Protein AF-A0A9R0SYT4-F1 (afdb_monomer_lite)

Structure (mmCIF, N/CA/C/O backbone):
data_AF-A0A9R0SYT4-F1
#
_entry.id   AF-A0A9R0SYT4-F1
#
loop_
_atom_site.group_PDB
_atom_site.id
_atom_site.type_symbol
_atom_site.label_atom_id
_atom_site.label_alt_id
_atom_site.label_comp_id
_atom_site.label_asym_id
_atom_site.label_entity_id
_atom_site.label_seq_id
_atom_site.pdbx_PDB_ins_code
_atom_site.Cartn_x
_atom_site.Cartn_y
_atom_site.Cartn_z
_atom_site.occupancy
_atom_site.B_iso_or_equiv
_atom_site.auth_seq_id
_atom_site.auth_comp_id
_atom_site.auth_asym_id
_atom_site.auth_atom_id
_atom_site.pdbx_PDB_model_num
ATOM 1 N N . MET A 1 1 ? 45.656 21.104 38.201 1.00 41.84 1 MET A N 1
ATOM 2 C CA . MET A 1 1 ? 44.843 19.942 37.795 1.00 41.84 1 MET A CA 1
ATOM 3 C C . MET A 1 1 ? 43.4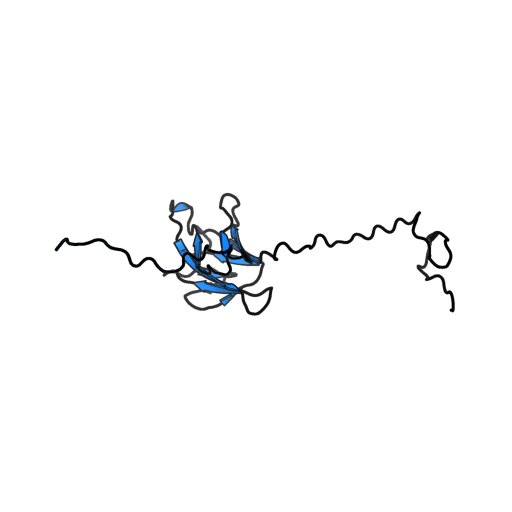47 20.484 37.628 1.00 41.84 1 MET A C 1
ATOM 5 O O . MET A 1 1 ? 42.807 20.774 38.628 1.00 41.84 1 MET A O 1
ATOM 9 N N . ASP A 1 2 ? 43.095 20.787 36.387 1.00 43.09 2 ASP A N 1
ATOM 10 C CA . ASP A 1 2 ? 41.819 21.383 36.008 1.00 43.09 2 ASP A CA 1
ATOM 11 C C . ASP A 1 2 ? 40.941 20.284 35.401 1.00 43.09 2 ASP A C 1
ATOM 13 O O . ASP A 1 2 ? 41.447 19.407 34.693 1.00 43.09 2 ASP A O 1
ATOM 17 N N . SER A 1 3 ? 39.669 20.280 35.781 1.00 47.41 3 SER A N 1
ATOM 18 C CA . SER A 1 3 ? 38.706 19.238 35.449 1.00 47.41 3 SER A CA 1
ATOM 19 C C . SER A 1 3 ? 37.883 19.637 34.236 1.00 47.41 3 SER A C 1
ATOM 21 O O . SER A 1 3 ? 37.133 20.600 34.310 1.00 47.41 3 SER A O 1
ATOM 23 N N . GLY A 1 4 ? 37.900 18.764 33.229 1.00 48.59 4 GLY A N 1
ATOM 24 C CA . GLY A 1 4 ? 36.758 18.492 32.363 1.00 48.59 4 GLY A CA 1
ATOM 25 C C . GLY A 1 4 ? 36.605 19.408 31.159 1.00 48.59 4 GLY A C 1
ATOM 26 O O . GLY A 1 4 ? 36.294 20.574 31.311 1.00 48.59 4 GLY A O 1
ATOM 27 N N . GLU A 1 5 ? 36.682 18.815 29.968 1.00 41.50 5 GLU A N 1
ATOM 28 C CA . GLU A 1 5 ? 35.743 19.113 28.891 1.00 41.50 5 GLU A CA 1
ATOM 29 C C . GLU A 1 5 ? 35.712 17.968 27.872 1.00 41.50 5 GLU A C 1
ATOM 31 O O . GLU A 1 5 ? 36.681 17.244 27.636 1.00 41.50 5 GLU A O 1
ATOM 36 N N . CYS A 1 6 ? 34.508 17.755 27.370 1.00 43.91 6 CYS A N 1
ATOM 37 C CA . CYS A 1 6 ? 34.019 16.598 26.650 1.00 43.91 6 CYS A CA 1
ATOM 38 C C . CYS A 1 6 ? 34.243 16.787 25.147 1.00 43.91 6 CYS A C 1
ATOM 40 O O . CYS A 1 6 ? 34.115 17.903 24.651 1.00 43.91 6 CYS A O 1
ATOM 42 N N . SER A 1 7 ? 34.419 15.690 24.407 1.00 47.25 7 SER A N 1
ATOM 43 C CA . SER A 1 7 ? 33.573 15.312 23.255 1.00 47.25 7 SER A CA 1
ATOM 44 C C . SER A 1 7 ? 34.356 14.428 22.290 1.00 47.25 7 SER A C 1
ATOM 46 O O . SER A 1 7 ? 35.157 14.892 21.482 1.00 47.25 7 SER A O 1
ATOM 48 N N . ASN A 1 8 ? 34.078 13.126 22.354 1.00 42.38 8 ASN A N 1
ATOM 49 C CA . ASN A 1 8 ? 34.373 12.205 21.266 1.00 42.38 8 ASN A CA 1
ATOM 50 C C . ASN A 1 8 ? 33.418 12.521 20.106 1.00 42.38 8 ASN A C 1
ATOM 52 O O . ASN A 1 8 ? 32.286 12.042 20.068 1.00 42.38 8 ASN A O 1
ATOM 56 N N . SER A 1 9 ? 33.873 13.336 19.162 1.00 51.88 9 SER A N 1
ATOM 57 C CA . SER A 1 9 ? 33.151 13.626 17.924 1.00 51.88 9 SER A CA 1
ATOM 58 C C . SER A 1 9 ? 33.383 12.515 16.897 1.00 51.88 9 SER A C 1
ATOM 60 O O . SER A 1 9 ? 34.311 12.606 16.100 1.00 51.88 9 SER A O 1
ATOM 62 N N . ASN A 1 10 ? 32.567 11.458 16.924 1.00 53.50 10 ASN A N 1
ATOM 63 C CA . ASN A 1 10 ? 32.023 10.807 15.718 1.00 53.50 10 ASN A CA 1
ATOM 64 C C . ASN A 1 10 ? 30.999 9.732 16.129 1.00 53.50 10 ASN A C 1
ATOM 66 O O . ASN A 1 10 ? 31.240 9.033 17.114 1.00 53.50 10 ASN A O 1
ATOM 70 N N . PRO A 1 11 ? 29.887 9.559 15.390 1.00 43.72 11 PRO A N 1
ATOM 71 C CA . PRO A 1 11 ? 29.991 9.111 14.004 1.00 43.72 11 PRO A CA 1
ATOM 72 C C . PRO A 1 11 ? 29.036 9.807 13.022 1.00 43.72 11 PRO A C 1
ATOM 74 O O . PRO A 1 11 ? 27.912 10.167 13.347 1.00 43.72 11 PRO A O 1
ATOM 77 N N . SER A 1 12 ? 29.494 9.896 11.776 1.00 44.50 12 SER A N 1
ATOM 78 C CA . SER A 1 12 ? 28.666 9.653 10.593 1.00 44.50 12 SER A CA 1
ATOM 79 C C . SER A 1 12 ? 27.321 10.381 10.544 1.00 44.50 12 SER A C 1
ATOM 81 O O . SER A 1 12 ? 26.264 9.757 10.507 1.00 44.50 12 SER A O 1
ATOM 83 N N . ALA A 1 13 ? 27.359 11.702 10.384 1.00 40.41 13 ALA A N 1
ATOM 84 C CA . ALA A 1 13 ? 26.320 12.371 9.612 1.00 40.41 13 ALA A CA 1
ATOM 85 C C . ALA A 1 13 ? 26.537 12.026 8.128 1.00 40.41 13 ALA A C 1
ATOM 87 O O . ALA A 1 13 ? 26.980 12.852 7.331 1.00 40.41 13 ALA A O 1
ATOM 88 N N . SER A 1 14 ? 26.262 10.775 7.748 1.00 42.59 14 SER A N 1
ATOM 89 C CA . SER A 1 14 ? 25.812 10.521 6.387 1.00 42.59 14 SER A CA 1
ATOM 90 C C . SER A 1 14 ? 24.559 11.366 6.232 1.00 42.59 14 SER A C 1
ATOM 92 O O . SER A 1 14 ? 23.534 11.063 6.844 1.00 42.59 14 SER A O 1
ATOM 94 N N . SER A 1 15 ? 24.653 12.462 5.475 1.00 42.78 15 SER A N 1
ATOM 95 C CA . SER A 1 15 ? 23.471 13.103 4.909 1.00 42.78 15 SER A CA 1
ATOM 96 C C . SER A 1 15 ? 22.558 11.976 4.427 1.00 42.78 15 SER A C 1
ATOM 98 O O . SER A 1 15 ? 23.086 11.072 3.769 1.00 42.78 15 SER A O 1
ATOM 100 N N . PRO A 1 16 ? 21.258 11.946 4.770 1.00 48.75 16 PRO A N 1
ATOM 101 C CA . PRO A 1 16 ? 20.355 10.980 4.173 1.00 48.75 16 PRO A CA 1
ATOM 102 C C . PRO A 1 16 ? 20.321 11.328 2.687 1.00 48.75 16 PRO A C 1
ATOM 104 O O . PRO A 1 16 ? 19.602 12.224 2.249 1.00 48.75 16 PRO A O 1
ATOM 107 N N . GLY A 1 17 ? 21.236 10.719 1.929 1.00 42.03 17 GLY A N 1
ATOM 108 C CA . GLY A 1 17 ? 21.303 10.829 0.489 1.00 42.03 17 GLY A CA 1
ATOM 109 C C . GLY A 1 17 ? 19.928 10.431 0.019 1.00 42.03 17 GLY A C 1
ATOM 110 O O . GLY A 1 17 ? 19.490 9.344 0.380 1.00 42.03 17 GLY A O 1
ATOM 111 N N . ALA A 1 18 ? 19.249 11.372 -0.640 1.00 52.53 18 ALA A N 1
ATOM 112 C CA . ALA A 1 18 ? 17.846 11.315 -1.017 1.00 52.53 18 ALA A CA 1
ATOM 113 C C . ALA A 1 18 ? 17.409 9.869 -1.263 1.00 52.53 18 ALA A C 1
ATOM 115 O O . ALA A 1 18 ? 17.686 9.312 -2.327 1.00 52.53 18 ALA A O 1
ATOM 116 N N . ALA A 1 19 ? 16.813 9.240 -0.245 1.00 63.03 19 ALA A N 1
ATOM 117 C CA . ALA A 1 19 ? 16.316 7.887 -0.381 1.00 63.03 19 ALA A CA 1
ATOM 118 C C . ALA A 1 19 ? 15.276 7.963 -1.496 1.00 63.03 19 ALA A C 1
ATOM 120 O O . ALA A 1 19 ? 14.318 8.731 -1.396 1.00 63.03 19 ALA A O 1
ATOM 121 N N . GLY A 1 20 ? 15.542 7.277 -2.608 1.00 83.19 20 GLY A N 1
ATOM 122 C CA . GLY A 1 20 ? 14.690 7.357 -3.783 1.00 83.19 20 GLY A CA 1
ATOM 123 C C . GLY A 1 20 ? 13.283 6.930 -3.393 1.00 83.19 20 GLY A C 1
ATOM 124 O O . GLY A 1 20 ? 13.082 5.789 -2.978 1.00 83.19 20 GLY A O 1
ATOM 125 N N . VAL A 1 21 ? 12.325 7.854 -3.474 1.00 88.62 21 VAL A N 1
ATOM 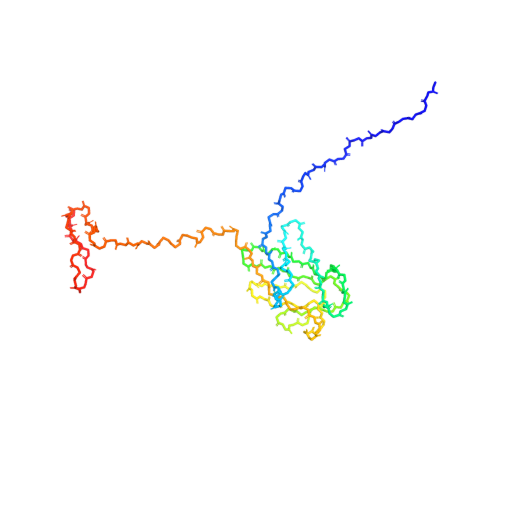126 C CA . VAL A 1 21 ? 10.908 7.512 -3.347 1.00 88.62 21 VAL A CA 1
ATOM 127 C C . VAL A 1 21 ? 10.557 6.635 -4.535 1.00 88.62 21 VAL A C 1
ATOM 129 O O . VAL A 1 21 ? 10.754 7.027 -5.686 1.00 88.62 21 VAL A O 1
ATOM 132 N N . TRP A 1 22 ? 10.074 5.438 -4.242 1.00 90.62 22 TRP A N 1
ATOM 133 C CA . TRP A 1 22 ? 9.971 4.357 -5.216 1.00 90.62 22 TRP A CA 1
ATOM 134 C C . TRP A 1 22 ? 8.537 3.853 -5.366 1.00 90.62 22 TRP A C 1
ATOM 136 O O . TRP A 1 22 ? 8.218 3.196 -6.354 1.00 90.62 22 TRP A O 1
ATOM 146 N N . ALA A 1 23 ? 7.679 4.183 -4.405 1.00 92.81 23 ALA A N 1
ATOM 147 C CA . ALA A 1 23 ? 6.250 3.937 -4.428 1.00 92.81 23 ALA A CA 1
ATOM 148 C C . ALA A 1 23 ? 5.516 5.019 -3.635 1.00 92.81 23 ALA A C 1
ATOM 150 O O . ALA A 1 23 ? 6.129 5.867 -2.976 1.00 92.81 23 ALA A O 1
ATOM 151 N N . LYS A 1 24 ? 4.191 4.988 -3.715 1.00 94.44 24 LYS A N 1
ATOM 152 C CA . LYS A 1 24 ? 3.308 5.838 -2.932 1.00 94.44 24 LYS A CA 1
ATOM 153 C C . LYS A 1 24 ? 1.984 5.150 -2.628 1.00 94.44 24 LYS A C 1
ATOM 155 O O . LYS A 1 24 ? 1.541 4.262 -3.354 1.00 94.44 24 LYS A O 1
ATOM 160 N N . LEU A 1 25 ? 1.335 5.611 -1.569 1.00 95.75 25 LEU A N 1
ATOM 161 C CA . LEU A 1 25 ? -0.066 5.340 -1.283 1.00 95.75 25 LEU A CA 1
ATOM 162 C C . LEU A 1 25 ? -0.885 6.568 -1.668 1.00 95.75 25 LEU A C 1
ATOM 164 O O . LEU A 1 25 ? -0.701 7.651 -1.111 1.00 95.75 25 LEU A O 1
ATOM 168 N N . VAL A 1 26 ? -1.786 6.394 -2.629 1.00 95.62 26 VAL A N 1
ATOM 169 C CA . VAL A 1 26 ? -2.681 7.448 -3.109 1.00 95.62 26 VAL A CA 1
ATOM 170 C C . VAL A 1 26 ? -4.011 7.325 -2.368 1.00 95.62 26 VAL A C 1
ATOM 172 O O . VAL A 1 26 ? -4.682 6.302 -2.533 1.00 95.62 26 VAL A O 1
ATOM 175 N N . PRO A 1 27 ? -4.411 8.302 -1.538 1.00 94.69 27 PRO A N 1
ATOM 176 C CA . PRO A 1 27 ? -5.698 8.245 -0.859 1.00 94.69 27 PRO A CA 1
ATOM 177 C C . PRO A 1 27 ? -6.844 8.356 -1.869 1.00 94.69 27 PRO A C 1
ATOM 179 O O . PRO A 1 27 ? -6.766 9.093 -2.851 1.00 94.69 27 PRO A O 1
ATOM 182 N N . ALA A 1 28 ? -7.930 7.629 -1.617 1.00 93.12 28 ALA A N 1
ATOM 183 C CA . ALA A 1 28 ? -9.149 7.703 -2.417 1.00 93.12 28 ALA A CA 1
ATOM 184 C C . ALA A 1 28 ? -9.829 9.078 -2.299 1.00 93.12 28 ALA A C 1
ATOM 186 O O . ALA A 1 28 ? -10.452 9.542 -3.253 1.00 93.12 28 ALA A O 1
ATOM 187 N N . ASP A 1 29 ? -9.691 9.730 -1.142 1.00 90.44 29 ASP A N 1
ATOM 188 C CA . ASP A 1 29 ? -10.101 11.113 -0.929 1.00 90.44 29 ASP A CA 1
ATOM 189 C C . ASP A 1 29 ? -8.901 12.052 -1.118 1.00 90.44 29 ASP A C 1
ATOM 191 O O . ASP A 1 29 ? -7.953 12.061 -0.330 1.00 90.44 29 ASP A O 1
ATOM 195 N N . SER A 1 30 ? -8.970 12.877 -2.164 1.00 89.75 30 SER A N 1
ATOM 196 C CA . SER A 1 30 ? -7.938 13.854 -2.523 1.00 89.75 30 SER A CA 1
ATOM 197 C C . SER A 1 30 ? -7.756 14.993 -1.513 1.00 89.75 30 SER A C 1
ATOM 199 O O . SER A 1 30 ? -6.841 15.799 -1.674 1.00 89.75 30 SER A O 1
ATOM 201 N N . ALA A 1 31 ? -8.620 15.104 -0.497 1.00 89.88 31 ALA A N 1
ATOM 202 C CA . ALA A 1 31 ? -8.404 16.017 0.623 1.00 89.88 31 ALA A CA 1
ATOM 203 C C . ALA A 1 31 ? -7.197 15.610 1.490 1.00 89.88 31 ALA A C 1
ATOM 205 O O . ALA A 1 31 ? -6.670 16.443 2.229 1.00 89.88 31 ALA A O 1
ATOM 206 N N . TYR A 1 32 ? -6.749 14.353 1.387 1.00 89.00 32 TYR A N 1
ATOM 207 C CA . TYR A 1 32 ? -5.596 13.821 2.108 1.00 89.00 32 TYR A CA 1
ATOM 208 C C . TYR A 1 32 ? -4.360 13.748 1.201 1.00 89.00 32 TYR A C 1
ATOM 210 O O . TYR A 1 32 ? -4.486 13.532 -0.008 1.00 89.00 32 TYR A O 1
ATOM 218 N N . PRO A 1 33 ? -3.150 13.930 1.757 1.00 90.44 33 PRO A N 1
ATOM 219 C CA . PRO A 1 33 ? -1.920 13.849 0.981 1.00 90.44 33 PRO A CA 1
ATOM 220 C C . PRO A 1 33 ? -1.582 12.404 0.590 1.00 90.44 33 PRO A C 1
ATOM 222 O O . PRO A 1 33 ? -1.889 11.451 1.309 1.00 90.44 33 PRO A O 1
ATOM 225 N N . GLU A 1 34 ? -0.891 12.250 -0.541 1.00 93.81 34 GLU A N 1
ATOM 226 C CA . GLU A 1 34 ? -0.229 10.992 -0.897 1.00 93.81 34 GLU A CA 1
ATOM 227 C C . GLU A 1 34 ? 0.888 10.673 0.108 1.00 93.81 34 GLU A C 1
ATOM 229 O O . GLU A 1 34 ? 1.614 11.571 0.542 1.00 93.81 34 GLU A O 1
ATOM 234 N N . VAL A 1 35 ? 1.064 9.393 0.439 1.00 93.50 35 VAL A N 1
ATOM 235 C CA . VAL A 1 35 ? 2.129 8.935 1.345 1.00 93.50 35 VAL A CA 1
ATOM 236 C C . VAL A 1 35 ? 3.260 8.344 0.516 1.00 93.50 35 VAL A C 1
ATOM 238 O O . VAL A 1 35 ? 3.064 7.351 -0.181 1.00 93.50 35 VAL A O 1
ATOM 241 N N . ALA A 1 36 ? 4.439 8.957 0.559 1.00 92.44 36 ALA A N 1
ATOM 242 C CA . ALA A 1 36 ? 5.614 8.480 -0.163 1.00 92.44 36 ALA A CA 1
ATOM 243 C C . ALA A 1 36 ? 6.266 7.288 0.555 1.00 92.44 36 ALA A C 1
ATOM 245 O O . ALA A 1 36 ? 6.425 7.311 1.771 1.00 92.44 36 ALA A O 1
ATOM 246 N N . VAL A 1 37 ? 6.702 6.281 -0.207 1.00 91.88 37 VAL A N 1
ATOM 247 C CA . VAL A 1 37 ? 7.469 5.132 0.297 1.00 91.88 37 VAL A CA 1
ATOM 248 C C . VAL A 1 37 ? 8.883 5.205 -0.277 1.00 91.88 37 VAL A C 1
ATOM 250 O O . VAL A 1 37 ? 9.073 5.203 -1.500 1.00 91.88 37 VAL A O 1
ATOM 253 N N . ALA A 1 38 ? 9.878 5.312 0.602 1.00 89.12 38 ALA A N 1
ATOM 254 C CA . ALA A 1 38 ? 11.281 5.488 0.234 1.00 89.12 38 ALA A CA 1
ATOM 255 C C . ALA A 1 38 ? 12.079 4.189 0.403 1.00 89.12 38 ALA A C 1
ATOM 257 O O . ALA A 1 38 ? 11.729 3.329 1.201 1.00 89.12 38 ALA A O 1
ATOM 258 N N . GLU A 1 39 ? 13.181 4.034 -0.339 1.00 81.75 39 GLU A N 1
ATOM 259 C CA . GLU A 1 39 ? 13.960 2.778 -0.332 1.00 81.75 39 GLU A CA 1
ATOM 260 C C . GLU A 1 39 ? 14.544 2.465 1.061 1.00 81.75 39 GLU A C 1
ATOM 262 O O . GLU A 1 39 ? 14.684 1.309 1.451 1.00 81.75 39 GLU A O 1
ATOM 267 N N . GLY A 1 40 ? 14.871 3.515 1.823 1.00 80.94 40 GLY A N 1
ATOM 268 C CA . GLY A 1 40 ? 15.403 3.419 3.183 1.00 80.94 40 GLY A CA 1
ATOM 269 C C . GLY A 1 40 ? 14.355 3.518 4.292 1.00 80.94 40 GLY A C 1
ATOM 270 O O . GLY A 1 40 ? 14.720 3.346 5.452 1.00 80.94 40 GLY A O 1
ATOM 271 N N . ASP A 1 41 ? 13.092 3.797 3.956 1.00 83.56 41 ASP A N 1
ATOM 272 C CA . ASP A 1 41 ? 12.004 3.932 4.926 1.00 83.56 41 ASP A CA 1
ATOM 273 C C . ASP A 1 41 ? 10.788 3.127 4.469 1.00 83.56 41 ASP A C 1
ATOM 275 O O . ASP A 1 41 ? 9.989 3.555 3.633 1.00 83.56 41 ASP A O 1
ATOM 279 N N . ALA A 1 42 ? 10.711 1.907 4.996 1.00 85.50 42 ALA A N 1
ATOM 280 C CA . ALA A 1 42 ? 9.653 0.964 4.679 1.00 85.50 42 ALA A CA 1
ATOM 281 C C . ALA A 1 42 ? 8.410 1.171 5.553 1.00 85.50 42 ALA A C 1
ATOM 283 O O . ALA A 1 42 ? 7.362 0.622 5.228 1.00 85.50 42 ALA A O 1
ATOM 284 N N . VAL A 1 43 ? 8.506 1.908 6.666 1.00 91.25 43 VAL A N 1
ATOM 285 C CA . VAL A 1 43 ? 7.391 2.055 7.606 1.00 91.25 43 VAL A CA 1
ATOM 286 C C . VAL A 1 43 ? 6.496 3.197 7.147 1.00 91.25 43 VAL A C 1
ATOM 288 O O . VAL A 1 43 ? 6.927 4.332 6.981 1.00 91.25 43 VAL A O 1
ATOM 291 N N . VAL A 1 44 ? 5.221 2.891 6.948 1.00 89.00 44 VAL A N 1
ATOM 292 C CA . VAL A 1 44 ? 4.221 3.865 6.528 1.00 89.00 44 VAL A CA 1
ATOM 293 C C . VAL A 1 44 ? 3.645 4.547 7.759 1.00 89.00 44 VAL A C 1
ATOM 295 O O . VAL A 1 44 ? 2.977 3.907 8.576 1.00 89.00 44 VAL A O 1
ATOM 298 N N . CYS A 1 45 ? 3.870 5.856 7.840 1.00 84.50 45 CYS A N 1
ATOM 299 C CA . CYS A 1 45 ? 3.246 6.751 8.804 1.00 84.50 45 CYS A CA 1
ATOM 300 C C . CYS A 1 45 ? 2.164 7.571 8.099 1.00 84.50 45 CYS A C 1
ATOM 302 O O . CYS A 1 45 ? 2.464 8.322 7.171 1.00 84.50 45 CYS A O 1
ATOM 304 N N . SER A 1 46 ? 0.903 7.413 8.501 1.00 85.00 46 SER A N 1
ATOM 305 C CA . SER A 1 46 ? -0.193 8.212 7.943 1.00 85.00 46 SER A CA 1
ATOM 306 C C . SER A 1 46 ? -1.383 8.298 8.887 1.00 85.00 46 SER A C 1
ATOM 308 O O . SER A 1 46 ? -1.482 7.566 9.874 1.00 85.00 46 SER A O 1
ATOM 310 N N . LEU A 1 47 ? -2.323 9.182 8.552 1.00 84.12 47 LEU A N 1
ATOM 311 C CA . LEU A 1 47 ? -3.652 9.152 9.146 1.00 84.12 47 LEU A CA 1
ATOM 312 C C . LEU A 1 47 ? -4.346 7.831 8.804 1.00 84.12 47 LEU A C 1
ATOM 314 O O . LEU A 1 47 ? -4.242 7.326 7.687 1.00 84.12 47 LEU A O 1
ATOM 318 N N . VAL A 1 48 ? -5.061 7.291 9.784 1.00 82.06 48 VAL A N 1
ATOM 319 C CA . VAL A 1 48 ? -5.762 6.006 9.680 1.00 82.06 48 VAL A CA 1
ATOM 320 C C . VAL A 1 48 ? -7.275 6.217 9.612 1.00 82.06 48 VAL A C 1
ATOM 322 O O . VAL A 1 48 ? -7.937 5.778 8.671 1.00 82.06 48 VAL A O 1
ATOM 325 N N . ALA A 1 49 ? -7.810 6.958 10.584 1.00 82.44 49 ALA A N 1
ATOM 326 C CA . ALA A 1 49 ? -9.226 7.277 10.716 1.00 82.44 49 ALA A CA 1
ATOM 327 C C . ALA A 1 49 ? -9.408 8.805 10.786 1.00 82.44 49 ALA A C 1
ATOM 329 O O . ALA A 1 49 ? -9.096 9.415 11.815 1.00 82.44 49 ALA A O 1
ATOM 330 N N . PRO A 1 50 ? -9.921 9.461 9.730 1.00 72.75 50 PRO A N 1
ATOM 331 C CA . PRO A 1 50 ? -9.962 10.921 9.689 1.00 72.75 50 PRO A CA 1
ATOM 332 C C . PRO A 1 50 ? -10.916 11.552 10.698 1.00 72.75 50 PRO A C 1
ATOM 334 O O . PRO A 1 50 ? -10.657 12.634 11.221 1.00 72.75 50 PRO A O 1
ATOM 337 N N . ALA A 1 51 ? -12.017 10.860 10.997 1.00 66.62 51 ALA A N 1
ATOM 338 C CA . ALA A 1 51 ? -13.036 11.328 11.931 1.00 66.62 51 ALA A CA 1
ATOM 339 C C . ALA A 1 51 ? -12.544 11.384 13.389 1.00 66.62 51 ALA A C 1
ATOM 341 O O . ALA A 1 51 ? -13.167 12.047 14.213 1.00 66.62 51 ALA A O 1
ATOM 342 N N . ALA A 1 52 ? -11.427 10.722 13.712 1.00 63.78 52 ALA A N 1
ATOM 343 C CA . ALA A 1 52 ? -10.858 10.721 15.057 1.00 63.78 52 ALA A CA 1
ATOM 344 C C . ALA A 1 52 ? -10.042 11.990 15.379 1.00 63.78 52 ALA A C 1
ATOM 346 O O . ALA A 1 52 ? -9.526 12.107 16.487 1.00 63.78 52 ALA A O 1
ATOM 347 N N . GLY A 1 53 ? -9.898 12.931 14.430 1.00 64.25 53 GLY A N 1
ATOM 348 C CA . GLY A 1 53 ? -8.998 14.084 14.584 1.00 64.25 53 GLY A CA 1
ATOM 349 C C . GLY A 1 53 ? -7.528 13.665 14.729 1.00 64.25 53 GLY A C 1
ATOM 350 O O . GLY A 1 53 ? -6.770 14.337 15.422 1.00 64.25 53 GLY A O 1
ATOM 351 N N . GLY A 1 54 ? -7.188 12.508 14.148 1.00 65.69 54 GLY A N 1
ATOM 352 C CA . GLY A 1 54 ? -6.088 11.643 14.567 1.00 65.69 54 GLY A CA 1
ATOM 353 C C . GLY A 1 54 ? -4.677 12.133 14.256 1.00 65.69 54 GLY A C 1
ATOM 354 O O . GLY A 1 54 ? -4.447 12.978 13.397 1.00 65.69 54 GLY A O 1
ATOM 355 N N . GLU A 1 55 ? -3.740 11.544 14.989 1.00 74.06 55 GLU A N 1
ATOM 356 C CA . GLU A 1 55 ? -2.296 11.595 14.776 1.00 74.06 55 GLU A CA 1
ATOM 357 C C . GLU A 1 55 ? -1.866 10.673 13.621 1.00 74.06 55 GLU A C 1
ATOM 359 O O . GLU A 1 55 ? -2.564 9.713 13.280 1.00 74.06 55 GLU A O 1
ATOM 364 N N . GLU A 1 56 ? -0.718 10.957 13.004 1.00 84.88 56 GLU A N 1
ATOM 365 C CA . GLU A 1 56 ? -0.099 10.011 12.074 1.00 84.88 56 GLU A CA 1
ATOM 366 C C . GLU A 1 56 ? 0.439 8.813 12.856 1.00 84.88 56 GLU A C 1
ATOM 368 O O . GLU A 1 56 ? 1.211 8.968 13.804 1.00 84.88 56 GLU A O 1
ATOM 373 N N . LEU A 1 57 ? 0.036 7.611 12.448 1.00 88.19 57 LEU A N 1
ATOM 374 C CA . LEU A 1 57 ? 0.437 6.366 13.091 1.00 88.19 57 LEU A CA 1
ATOM 375 C C . LEU A 1 57 ? 1.278 5.536 12.131 1.00 88.19 57 LEU A C 1
ATOM 377 O O . LEU A 1 57 ? 0.988 5.469 10.939 1.00 88.19 57 LEU A O 1
ATOM 381 N N . ALA A 1 58 ? 2.295 4.866 12.667 1.00 91.75 58 ALA A N 1
ATOM 382 C CA . ALA A 1 58 ? 2.997 3.807 11.959 1.00 91.75 58 ALA A CA 1
ATOM 383 C C . ALA A 1 58 ? 2.133 2.539 11.990 1.00 91.75 58 ALA A C 1
ATOM 385 O O . ALA A 1 58 ? 1.949 1.950 13.057 1.00 91.75 58 ALA A O 1
ATOM 386 N N . TRP A 1 59 ? 1.580 2.125 10.848 1.00 93.69 59 TRP A N 1
ATOM 387 C CA . TRP A 1 59 ? 0.591 1.033 10.814 1.00 93.69 59 TRP A CA 1
ATOM 388 C C . TRP A 1 59 ? 0.954 -0.118 9.878 1.00 93.69 59 TRP A C 1
ATOM 390 O O . TRP A 1 59 ? 0.509 -1.244 10.100 1.00 93.69 59 TRP A O 1
ATOM 400 N N . CYS A 1 60 ? 1.803 0.101 8.876 1.00 95.62 60 CYS A N 1
ATOM 401 C CA . CYS A 1 60 ? 2.322 -0.987 8.056 1.00 95.62 60 CYS A CA 1
ATOM 402 C C . CYS A 1 60 ? 3.755 -0.744 7.596 1.00 95.62 60 CYS A C 1
ATOM 404 O O . CYS A 1 60 ? 4.310 0.343 7.727 1.00 95.62 60 CYS A O 1
ATOM 406 N N . GLU A 1 61 ? 4.345 -1.799 7.060 1.00 96.00 61 GLU A N 1
ATOM 407 C CA . GLU A 1 61 ? 5.646 -1.804 6.430 1.00 96.00 61 GLU A CA 1
ATOM 408 C C . GLU A 1 61 ? 5.504 -2.272 4.982 1.00 96.00 61 GLU A C 1
ATOM 410 O O . GLU A 1 61 ? 4.969 -3.354 4.740 1.00 96.00 61 GLU A O 1
ATOM 415 N N . ILE A 1 62 ? 5.996 -1.482 4.029 1.00 95.69 62 ILE A N 1
ATOM 416 C CA . ILE A 1 62 ? 5.991 -1.794 2.601 1.00 95.69 62 ILE A CA 1
ATOM 417 C C . ILE A 1 62 ? 7.429 -1.906 2.109 1.00 95.69 62 ILE A C 1
ATOM 419 O O . ILE A 1 62 ? 8.221 -0.972 2.207 1.00 95.69 62 ILE A O 1
ATOM 423 N N . ARG A 1 63 ? 7.761 -3.059 1.530 1.00 93.38 63 ARG A N 1
ATOM 424 C CA . ARG A 1 63 ? 9.064 -3.312 0.911 1.00 93.38 63 ARG A CA 1
ATOM 425 C C . ARG A 1 63 ? 8.922 -3.579 -0.570 1.00 93.38 63 ARG A C 1
ATOM 427 O O . ARG A 1 63 ? 7.974 -4.231 -0.999 1.00 93.38 63 ARG A O 1
ATOM 434 N N . ARG A 1 64 ? 9.908 -3.118 -1.332 1.00 91.25 64 ARG A N 1
ATOM 435 C CA . ARG A 1 64 ? 10.066 -3.470 -2.739 1.00 91.25 64 ARG A CA 1
ATOM 436 C C . ARG A 1 64 ? 10.367 -4.965 -2.844 1.00 91.25 64 ARG A C 1
ATOM 438 O O . ARG A 1 64 ? 11.157 -5.500 -2.065 1.00 91.25 64 ARG A O 1
ATOM 445 N N . GLY A 1 65 ? 9.685 -5.637 -3.763 1.00 86.00 65 GLY A N 1
ATOM 446 C CA . GLY A 1 65 ? 9.916 -7.041 -4.067 1.00 86.00 65 GLY A CA 1
ATOM 447 C C . GLY A 1 65 ? 11.173 -7.238 -4.914 1.00 86.00 65 GLY A C 1
ATOM 448 O O . GLY A 1 65 ? 11.945 -6.312 -5.159 1.00 86.00 65 GLY A O 1
ATOM 449 N N . GLY A 1 66 ? 11.397 -8.475 -5.360 1.00 77.12 66 GLY A N 1
ATOM 450 C CA . GLY A 1 66 ? 12.568 -8.815 -6.175 1.00 77.12 66 GLY A CA 1
ATOM 451 C C . GLY A 1 66 ? 12.521 -8.272 -7.609 1.00 77.12 66 GLY A C 1
ATOM 452 O O . GLY A 1 66 ? 13.557 -8.231 -8.269 1.00 77.12 66 GLY A O 1
ATOM 453 N N . ASP A 1 67 ? 11.346 -7.861 -8.096 1.00 78.75 67 ASP A N 1
ATOM 454 C CA . ASP A 1 67 ? 11.152 -7.303 -9.437 1.00 78.75 67 ASP A CA 1
ATOM 455 C C . ASP A 1 67 ? 10.614 -5.859 -9.400 1.00 78.75 67 ASP A C 1
ATOM 457 O O . ASP A 1 67 ? 10.223 -5.337 -8.358 1.00 78.75 67 ASP A O 1
ATOM 461 N N . ALA A 1 68 ? 10.602 -5.191 -10.557 1.00 73.19 68 ALA A N 1
ATOM 462 C CA . ALA A 1 68 ? 10.225 -3.779 -10.676 1.00 73.19 68 ALA A CA 1
ATOM 463 C C . ALA A 1 68 ? 8.726 -3.490 -10.440 1.00 73.19 68 ALA A C 1
ATOM 465 O O . ALA A 1 68 ? 8.331 -2.325 -10.421 1.00 73.19 68 ALA A O 1
ATOM 466 N N . SER A 1 69 ? 7.900 -4.526 -10.285 1.00 80.38 69 SER A N 1
ATOM 467 C CA . SER A 1 69 ? 6.436 -4.442 -10.204 1.00 80.38 69 SER A CA 1
ATOM 468 C C . SER A 1 69 ? 5.845 -5.084 -8.948 1.00 80.38 69 SER A C 1
ATOM 470 O O . SER A 1 69 ? 4.624 -5.108 -8.789 1.00 80.38 69 SER A O 1
ATOM 472 N N . SER A 1 70 ? 6.693 -5.609 -8.067 1.00 84.12 70 SER A N 1
ATOM 473 C CA . SER A 1 70 ? 6.298 -6.336 -6.868 1.00 84.12 70 SER A CA 1
ATOM 474 C C . SER A 1 70 ? 6.638 -5.538 -5.623 1.00 84.12 70 SER A C 1
ATOM 476 O O . SER A 1 70 ? 7.650 -4.838 -5.540 1.00 84.12 70 SER A O 1
ATOM 478 N N . ALA A 1 71 ? 5.774 -5.662 -4.629 1.00 94.56 71 ALA A N 1
ATOM 479 C CA . ALA A 1 71 ? 6.017 -5.180 -3.289 1.00 94.56 71 ALA A CA 1
ATOM 480 C C . ALA A 1 71 ? 5.356 -6.125 -2.292 1.00 94.56 71 ALA A C 1
ATOM 482 O O . ALA A 1 71 ? 4.439 -6.871 -2.627 1.00 94.56 71 ALA A O 1
ATOM 483 N N . THR A 1 72 ? 5.821 -6.085 -1.055 1.00 95.75 72 THR A N 1
ATOM 484 C CA . THR A 1 72 ? 5.206 -6.813 0.051 1.00 95.75 72 THR A CA 1
ATOM 485 C C . THR A 1 72 ? 4.764 -5.829 1.110 1.00 95.75 72 THR A C 1
ATOM 487 O O . THR A 1 72 ? 5.515 -4.903 1.421 1.00 95.75 72 THR A O 1
ATOM 490 N N . ILE A 1 73 ? 3.600 -6.068 1.700 1.00 96.81 73 ILE A N 1
ATOM 491 C CA . ILE A 1 73 ? 3.097 -5.334 2.854 1.00 96.81 73 ILE A CA 1
ATOM 492 C C . ILE A 1 73 ? 3.046 -6.241 4.078 1.00 96.81 73 ILE A C 1
ATOM 494 O O . ILE A 1 73 ? 2.679 -7.415 3.995 1.00 96.81 73 ILE A O 1
ATOM 498 N N . ARG A 1 74 ? 3.399 -5.674 5.228 1.00 96.56 74 ARG A N 1
ATOM 499 C CA . ARG A 1 74 ? 3.213 -6.279 6.541 1.00 96.56 74 ARG A CA 1
ATOM 500 C C . ARG A 1 74 ? 2.509 -5.290 7.452 1.00 96.56 74 ARG A C 1
ATOM 502 O O . ARG A 1 74 ? 2.924 -4.143 7.561 1.00 96.56 74 ARG A O 1
ATOM 509 N N . ASN A 1 75 ? 1.475 -5.735 8.141 1.00 96.25 75 ASN A N 1
ATOM 510 C CA . ASN A 1 75 ? 0.847 -4.934 9.182 1.00 96.25 75 ASN A CA 1
ATOM 511 C C . ASN A 1 75 ? 1.758 -4.835 10.415 1.00 96.25 75 ASN A C 1
ATOM 513 O O . ASN A 1 75 ? 2.319 -5.841 10.867 1.00 96.25 75 ASN A O 1
ATOM 517 N N . LEU A 1 76 ? 1.863 -3.635 10.973 1.00 95.06 76 LEU A N 1
ATOM 518 C CA . LEU A 1 76 ? 2.567 -3.364 12.226 1.00 95.06 76 LEU A CA 1
ATOM 519 C C . LEU A 1 76 ? 1.622 -2.939 13.357 1.00 95.06 76 LEU A C 1
ATOM 521 O O . LEU A 1 76 ? 2.049 -2.869 14.508 1.00 95.06 76 LEU A O 1
ATOM 525 N N . SER A 1 77 ? 0.361 -2.649 13.042 1.00 90.25 77 SER A N 1
ATOM 526 C CA . SER A 1 77 ? -0.634 -2.229 14.024 1.00 90.25 77 SER A CA 1
ATOM 527 C C . SER A 1 77 ? -1.127 -3.398 14.891 1.00 90.25 77 SER A C 1
ATOM 529 O O . SER A 1 77 ? -0.930 -4.572 14.573 1.00 90.25 77 SER A O 1
ATOM 531 N N . SER A 1 78 ? -1.752 -3.072 16.027 1.00 89.00 78 SER A N 1
ATOM 532 C CA . SER A 1 78 ? -2.387 -4.059 16.914 1.00 89.00 78 SER A CA 1
ATOM 533 C C . SER A 1 78 ? -3.730 -4.575 16.393 1.00 89.00 78 SER A C 1
ATOM 535 O O . SER A 1 78 ? -4.237 -5.563 16.920 1.00 89.00 78 SER A O 1
ATOM 537 N N . ASP A 1 79 ? -4.323 -3.877 15.426 1.00 91.62 79 ASP A N 1
ATOM 538 C CA . ASP A 1 79 ? -5.577 -4.252 14.774 1.00 91.62 79 ASP A CA 1
ATOM 539 C C . ASP A 1 79 ? -5.295 -4.828 13.378 1.00 91.62 79 ASP A C 1
ATOM 541 O O . ASP A 1 79 ? -4.160 -4.803 12.902 1.00 91.62 79 ASP A O 1
ATOM 545 N N . ALA A 1 80 ? -6.307 -5.376 12.714 1.00 94.75 80 ALA A N 1
ATOM 546 C CA . ALA A 1 80 ? -6.166 -5.852 11.346 1.00 94.75 80 ALA A CA 1
ATOM 547 C C . ALA A 1 80 ? -6.155 -4.695 10.336 1.00 94.75 80 ALA A C 1
ATOM 549 O O . ALA A 1 80 ? -6.753 -3.645 10.560 1.00 94.75 80 ALA A O 1
ATOM 550 N N . ILE A 1 81 ? -5.534 -4.934 9.183 1.00 96.88 81 ILE A N 1
ATOM 551 C CA . ILE A 1 81 ? -5.650 -4.076 7.995 1.00 96.88 81 ILE A CA 1
ATOM 552 C C . ILE A 1 81 ? -6.355 -4.843 6.882 1.00 96.88 81 ILE A C 1
ATOM 554 O O . ILE A 1 81 ? -6.412 -6.074 6.912 1.00 96.88 81 ILE A O 1
ATOM 558 N N . ILE A 1 82 ? -6.855 -4.146 5.866 1.00 97.50 82 ILE A N 1
ATOM 559 C CA . ILE A 1 82 ? -7.423 -4.788 4.677 1.00 97.50 82 ILE A CA 1
ATOM 560 C C . ILE A 1 82 ? -6.519 -4.534 3.477 1.00 97.50 82 ILE A C 1
ATOM 562 O O . ILE A 1 82 ? -6.144 -3.397 3.210 1.00 97.50 82 ILE A O 1
ATOM 566 N N . VAL A 1 83 ? -6.211 -5.592 2.727 1.00 97.50 83 VAL A N 1
ATOM 567 C CA . VAL A 1 83 ? -5.495 -5.539 1.447 1.00 97.50 83 VAL A CA 1
ATOM 568 C C . VAL A 1 83 ? -6.329 -6.266 0.399 1.00 97.50 83 VAL A C 1
ATOM 570 O O . VAL A 1 83 ? -6.608 -7.453 0.549 1.00 97.50 83 VAL A O 1
ATOM 573 N N . ASP A 1 84 ? -6.765 -5.561 -0.645 1.00 96.56 84 ASP A N 1
ATOM 574 C CA . ASP A 1 84 ? -7.616 -6.091 -1.723 1.00 96.56 84 ASP A CA 1
ATOM 575 C C . ASP A 1 84 ? -8.869 -6.835 -1.203 1.00 96.56 84 ASP A C 1
ATOM 577 O O . ASP A 1 84 ? -9.284 -7.868 -1.727 1.00 96.56 84 ASP A O 1
ATOM 581 N N . GLY A 1 85 ? -9.471 -6.311 -0.128 1.00 95.81 85 GLY A N 1
ATOM 582 C CA . GLY A 1 85 ? -10.642 -6.895 0.539 1.00 95.81 85 GLY A CA 1
ATOM 583 C C . GLY A 1 85 ? -10.327 -8.045 1.505 1.00 95.81 85 GLY A C 1
ATOM 584 O O . GLY A 1 85 ? -11.224 -8.532 2.193 1.00 95.81 85 GLY A O 1
ATOM 585 N N . ARG A 1 86 ? -9.06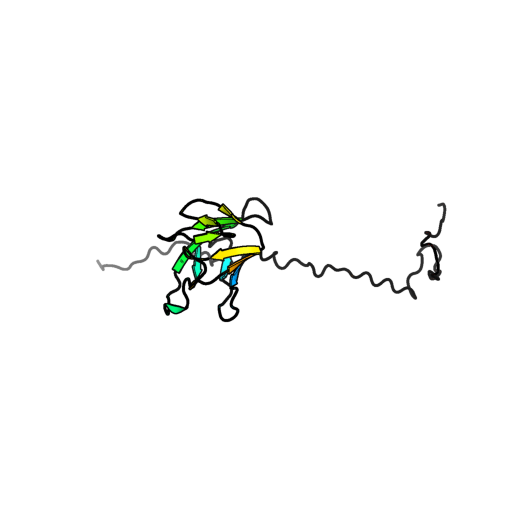5 -8.481 1.600 1.00 96.75 86 ARG A N 1
ATOM 586 C CA . ARG A 1 86 ? -8.620 -9.504 2.550 1.00 96.75 86 ARG A CA 1
ATOM 587 C C . ARG A 1 86 ? -8.183 -8.861 3.862 1.00 96.75 86 ARG A C 1
ATOM 589 O O . ARG A 1 86 ? -7.320 -7.992 3.860 1.00 96.75 86 ARG A O 1
ATOM 596 N N . VAL A 1 87 ? -8.721 -9.345 4.978 1.00 96.88 87 VAL A N 1
ATOM 597 C CA . VAL A 1 87 ? -8.281 -8.965 6.329 1.00 96.88 87 VAL A CA 1
ATOM 598 C C . VAL A 1 87 ? -6.930 -9.621 6.627 1.00 96.88 87 VAL A C 1
ATOM 600 O O . VAL A 1 87 ? -6.809 -10.846 6.558 1.00 96.88 87 VAL A O 1
ATOM 603 N N . ILE A 1 88 ? -5.931 -8.803 6.945 1.00 95.69 88 ILE A N 1
ATOM 604 C CA . ILE A 1 88 ? -4.545 -9.183 7.221 1.00 95.69 88 ILE A CA 1
ATOM 605 C C . ILE A 1 88 ? -4.235 -8.873 8.684 1.00 95.69 88 ILE A C 1
ATOM 607 O O . ILE A 1 88 ? -4.452 -7.750 9.145 1.00 95.69 88 ILE A O 1
ATOM 611 N N . GLN A 1 89 ? -3.717 -9.870 9.406 1.00 95.25 89 GLN A N 1
ATOM 612 C CA . GLN A 1 89 ? -3.185 -9.694 10.756 1.00 95.25 89 GLN A CA 1
ATOM 613 C C . GLN A 1 89 ? -1.718 -9.303 10.623 1.00 95.25 89 GLN A C 1
ATOM 615 O O . GLN A 1 89 ? -1.466 -8.262 10.050 1.00 95.25 89 GLN A O 1
ATOM 620 N N . GLN A 1 90 ? -0.742 -10.089 11.079 1.00 93.94 90 GLN A N 1
ATOM 621 C CA . GLN A 1 90 ? 0.685 -9.721 11.034 1.00 93.94 90 GLN A CA 1
ATOM 622 C C . GLN A 1 90 ? 1.478 -10.420 9.916 1.00 93.94 90 GLN A C 1
ATOM 624 O O . GLN A 1 90 ? 2.713 -10.323 9.883 1.00 93.94 90 GLN A O 1
ATOM 629 N N . GLU A 1 91 ? 0.803 -11.171 9.040 1.00 94.31 91 GLU A N 1
ATOM 630 C CA . GLU A 1 91 ? 1.453 -11.871 7.935 1.00 94.31 91 GLU A CA 1
ATOM 631 C C . GLU A 1 91 ? 2.000 -10.917 6.857 1.00 94.31 91 GLU A C 1
ATOM 633 O O . GLU A 1 91 ? 1.541 -9.786 6.700 1.00 94.31 91 GLU A O 1
ATOM 638 N N . LEU A 1 92 ? 3.003 -11.394 6.114 1.00 94.44 92 LEU A N 1
ATOM 639 C CA . LEU A 1 92 ? 3.542 -10.713 4.938 1.00 94.44 92 LEU A CA 1
ATOM 640 C C . LEU A 1 92 ? 2.708 -11.101 3.714 1.00 94.44 92 LEU A C 1
ATOM 642 O O . LEU A 1 92 ? 2.467 -12.290 3.489 1.00 94.44 92 LEU A O 1
ATOM 646 N N . VAL A 1 93 ? 2.275 -10.114 2.935 1.00 95.81 93 VAL A N 1
ATOM 647 C CA . VAL A 1 93 ? 1.406 -10.318 1.770 1.00 95.81 93 VAL A CA 1
ATOM 648 C C . VAL A 1 93 ? 1.964 -9.570 0.570 1.00 95.81 93 VAL A C 1
ATOM 650 O O . VAL A 1 93 ? 2.442 -8.445 0.709 1.00 95.81 93 VAL A O 1
ATOM 653 N N . ASP A 1 94 ? 1.883 -10.181 -0.607 1.00 94.88 94 ASP A N 1
ATOM 654 C CA . ASP A 1 94 ? 2.257 -9.533 -1.860 1.00 94.88 94 ASP A CA 1
ATOM 655 C C . ASP A 1 94 ? 1.202 -8.500 -2.273 1.00 94.88 94 ASP A C 1
ATOM 657 O O . ASP A 1 94 ? -0.002 -8.757 -2.227 1.00 94.88 94 ASP A O 1
ATOM 661 N N . ILE A 1 95 ? 1.666 -7.339 -2.723 1.00 95.19 95 ILE A N 1
ATOM 662 C CA . ILE A 1 95 ? 0.857 -6.266 -3.299 1.00 95.19 95 ILE A CA 1
ATOM 663 C C . ILE A 1 95 ? 1.452 -5.822 -4.633 1.00 95.19 95 ILE A C 1
ATOM 665 O O . ILE A 1 95 ? 2.643 -5.984 -4.909 1.00 95.19 95 ILE A O 1
ATOM 669 N N . LYS A 1 96 ? 0.598 -5.249 -5.477 1.00 94.06 96 LYS A N 1
ATOM 670 C CA . LYS A 1 96 ? 0.949 -4.776 -6.820 1.00 94.06 96 LYS A CA 1
ATOM 671 C C . LYS A 1 96 ? 0.372 -3.382 -7.053 1.00 94.06 96 LYS A C 1
ATOM 673 O O . LYS A 1 96 ? -0.575 -3.011 -6.356 1.00 94.06 96 LYS A O 1
ATOM 678 N N . PRO A 1 97 ? 0.876 -2.615 -8.034 1.00 93.94 97 PRO A N 1
ATOM 679 C CA . PRO A 1 97 ? 0.239 -1.364 -8.431 1.00 93.94 97 PRO A CA 1
ATOM 680 C C . PRO A 1 97 ? -1.272 -1.543 -8.643 1.00 93.94 97 PRO A C 1
ATOM 682 O O . PRO A 1 97 ? -1.712 -2.477 -9.319 1.00 93.94 97 PRO A O 1
ATOM 685 N N . GLY A 1 98 ? -2.060 -0.667 -8.026 1.00 94.81 98 GLY A N 1
ATOM 686 C CA . GLY A 1 98 ? -3.519 -0.730 -7.987 1.00 94.81 98 GLY A CA 1
ATOM 687 C C . GLY A 1 98 ? -4.116 -1.480 -6.790 1.00 94.81 98 GLY A C 1
ATOM 688 O O . GLY A 1 98 ? -5.333 -1.416 -6.620 1.00 94.81 98 GLY A O 1
ATOM 689 N N . SER A 1 99 ? -3.314 -2.163 -5.962 1.00 96.44 99 SER A N 1
ATOM 690 C CA . SER A 1 99 ? -3.817 -2.819 -4.747 1.00 96.44 99 SER A CA 1
ATOM 691 C C . SER A 1 99 ? -4.447 -1.799 -3.798 1.00 96.44 99 SER A C 1
ATOM 693 O O . SER A 1 99 ? -3.877 -0.735 -3.542 1.00 96.44 99 SER A O 1
ATOM 695 N N . LYS A 1 100 ? -5.624 -2.132 -3.268 1.00 97.81 100 LYS A N 1
ATOM 696 C CA . LYS A 1 100 ? -6.361 -1.297 -2.314 1.00 97.81 100 LYS A CA 1
ATOM 697 C C . LYS A 1 100 ? -5.993 -1.666 -0.890 1.00 97.81 100 LYS A C 1
ATOM 699 O O . LYS A 1 100 ? -6.006 -2.844 -0.541 1.00 97.81 100 LYS A O 1
ATOM 704 N N . ILE A 1 101 ? -5.703 -0.666 -0.069 1.00 97.62 101 ILE A N 1
ATOM 705 C CA . ILE A 1 101 ? -5.225 -0.856 1.297 1.00 97.62 101 ILE A CA 1
ATOM 706 C C . ILE A 1 101 ? -6.036 0.024 2.240 1.00 97.62 101 ILE A C 1
ATOM 708 O O . ILE A 1 101 ? -6.187 1.220 1.997 1.00 97.62 101 ILE A O 1
ATOM 712 N N . VAL A 1 102 ? -6.541 -0.568 3.317 1.00 96.69 102 VAL A N 1
ATOM 713 C CA . VAL A 1 102 ? -7.262 0.137 4.380 1.00 96.69 102 VAL A CA 1
ATOM 714 C C . VAL A 1 102 ? -6.518 -0.088 5.697 1.00 96.69 102 VAL A C 1
ATOM 716 O O . VAL A 1 102 ? -6.308 -1.245 6.069 1.00 96.69 102 VAL A O 1
ATOM 719 N N . PRO A 1 103 ? -6.134 0.972 6.426 1.00 94.19 103 PRO A N 1
ATOM 720 C CA . PRO A 1 103 ? -5.394 0.896 7.679 1.00 94.19 103 PRO A CA 1
ATOM 721 C C . PRO A 1 103 ? -6.301 0.552 8.874 1.00 94.19 103 PRO A C 1
ATOM 723 O O . PRO A 1 103 ? -6.163 1.113 9.952 1.00 94.19 103 PRO A O 1
ATOM 726 N N . GLY A 1 104 ? -7.262 -0.346 8.690 1.00 92.88 104 GLY A N 1
ATOM 727 C CA . GLY A 1 104 ? -8.186 -0.757 9.738 1.00 92.88 104 GLY A CA 1
ATOM 728 C C . GLY A 1 104 ? -8.948 -2.027 9.368 1.00 92.88 104 GLY A C 1
ATOM 729 O O . GLY A 1 104 ? -8.867 -2.492 8.225 1.00 92.88 104 GLY A O 1
ATOM 730 N N . PRO A 1 105 ? -9.714 -2.590 10.317 1.00 92.12 105 PRO A N 1
ATOM 731 C CA . PRO A 1 105 ? -10.374 -3.886 10.158 1.00 92.12 105 PRO A CA 1
ATOM 732 C C . PRO A 1 105 ? -11.609 -3.833 9.246 1.00 92.12 105 PRO A C 1
ATOM 734 O O . PRO A 1 105 ? -12.201 -4.871 8.952 1.00 92.12 105 PRO A O 1
ATOM 737 N N . GLN A 1 106 ? -12.016 -2.634 8.820 1.00 92.88 106 GLN A N 1
ATOM 738 C CA . GLN A 1 106 ? -13.161 -2.367 7.952 1.00 92.88 106 GLN A CA 1
ATOM 739 C C . GLN A 1 106 ? -12.914 -1.098 7.126 1.00 92.88 106 GLN A C 1
ATOM 741 O O . GLN A 1 106 ? -12.139 -0.234 7.533 1.00 92.88 106 GLN A O 1
ATOM 746 N N . GLU A 1 107 ? -13.599 -0.964 5.992 1.00 92.19 107 GLU A N 1
ATOM 747 C CA . GLU A 1 107 ? -13.477 0.207 5.116 1.00 92.19 107 GLU A CA 1
ATOM 748 C C . GLU A 1 107 ? -14.172 1.438 5.713 1.00 92.19 107 GLU A C 1
ATOM 750 O O . GLU A 1 107 ? -13.642 2.549 5.684 1.00 92.19 107 GLU A O 1
ATOM 755 N N . GLU A 1 108 ? -15.341 1.245 6.326 1.00 90.94 108 GLU A N 1
ATOM 756 C CA . GLU A 1 108 ? -16.130 2.333 6.887 1.00 90.94 108 GLU A CA 1
ATOM 757 C C . GLU A 1 108 ? -15.383 3.052 8.019 1.00 90.94 108 GLU A C 1
ATOM 759 O O . GLU A 1 108 ? -15.013 2.461 9.040 1.00 90.94 108 GLU A O 1
ATOM 764 N N . GLY A 1 109 ? -15.209 4.365 7.848 1.00 89.19 109 GLY A N 1
ATOM 765 C CA . GLY A 1 109 ? -14.550 5.239 8.821 1.00 89.19 109 GLY A CA 1
ATOM 766 C C . GLY A 1 109 ? -13.025 5.313 8.697 1.00 89.19 109 GLY A C 1
ATOM 767 O O . GLY A 1 109 ? -12.414 6.098 9.425 1.00 89.19 109 GLY A O 1
ATOM 768 N N . HIS A 1 110 ? -12.422 4.567 7.768 1.00 91.50 110 HIS A N 1
ATOM 769 C CA . HIS A 1 110 ? -10.977 4.552 7.528 1.00 91.50 110 HIS A CA 1
ATOM 770 C C . HIS A 1 110 ? -10.623 5.157 6.167 1.00 91.50 110 HIS A C 1
ATOM 772 O O . HIS A 1 110 ? -11.451 5.224 5.257 1.00 91.50 110 HIS A O 1
ATOM 778 N N . LEU A 1 111 ? -9.376 5.610 6.019 1.00 91.88 111 LEU A N 1
ATOM 779 C CA . LEU A 1 111 ? -8.862 6.034 4.718 1.00 91.88 111 LEU A CA 1
ATOM 780 C C . LEU A 1 111 ? -8.597 4.831 3.822 1.00 91.88 111 LEU A C 1
ATOM 782 O O . LEU A 1 111 ? -7.967 3.865 4.229 1.00 91.88 111 LEU A O 1
ATOM 786 N N . VAL A 1 112 ? -9.027 4.916 2.569 1.00 95.50 112 VAL A N 1
ATOM 787 C CA . VAL A 1 112 ? -8.692 3.911 1.561 1.00 95.50 112 VAL A CA 1
ATOM 788 C C . VAL A 1 112 ? -7.541 4.435 0.727 1.00 95.50 112 VAL A C 1
ATOM 790 O O . VAL A 1 112 ? -7.617 5.538 0.190 1.00 95.50 112 VAL A O 1
ATOM 793 N N . TYR A 1 113 ? -6.496 3.633 0.585 1.00 96.75 113 TYR A N 1
ATOM 794 C CA . TYR A 1 113 ? -5.338 3.935 -0.239 1.00 96.75 113 TYR A CA 1
ATO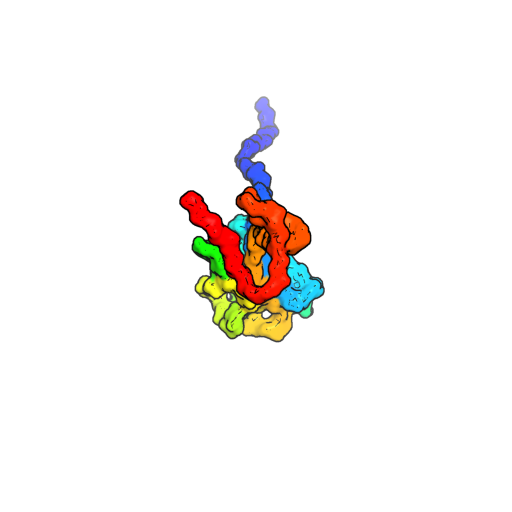M 795 C C . TYR A 1 113 ? -5.264 3.000 -1.440 1.00 96.75 113 TYR A C 1
ATOM 797 O O . TYR A 1 113 ? -5.635 1.832 -1.364 1.00 96.75 113 TYR A O 1
ATOM 805 N N . THR A 1 114 ? -4.738 3.509 -2.547 1.00 97.25 114 THR A N 1
ATOM 806 C CA . THR A 1 114 ? -4.293 2.706 -3.687 1.00 97.25 114 THR A CA 1
ATOM 807 C C . THR A 1 114 ? -2.773 2.719 -3.713 1.00 97.25 114 THR A C 1
ATOM 809 O O . THR A 1 114 ? -2.165 3.790 -3.740 1.00 97.25 114 THR A O 1
ATOM 812 N N . PHE A 1 115 ? -2.155 1.542 -3.687 1.00 96.00 115 PHE A N 1
ATOM 813 C CA . PHE A 1 115 ? -0.712 1.410 -3.832 1.00 96.00 115 PHE A CA 1
ATOM 814 C C . PHE A 1 115 ? -0.303 1.645 -5.284 1.00 96.00 115 PHE A C 1
ATOM 816 O O . PHE A 1 115 ? -0.875 1.053 -6.198 1.00 96.00 115 PHE A O 1
ATOM 823 N N . ASP A 1 116 ? 0.701 2.486 -5.493 1.00 94.38 116 ASP A N 1
ATOM 824 C CA . ASP A 1 116 ? 1.258 2.771 -6.808 1.00 94.38 116 ASP A CA 1
ATOM 825 C C . ASP A 1 116 ? 2.786 2.758 -6.741 1.00 94.38 116 ASP A C 1
ATOM 827 O O . ASP A 1 116 ? 3.385 3.253 -5.784 1.00 94.38 116 ASP A O 1
ATOM 831 N N . ILE A 1 117 ? 3.429 2.188 -7.757 1.00 91.06 117 ILE A N 1
ATOM 832 C CA . ILE A 1 117 ? 4.886 2.225 -7.869 1.00 91.06 117 ILE A CA 1
ATOM 833 C C . ILE A 1 117 ? 5.224 3.469 -8.668 1.00 91.06 117 ILE A C 1
ATOM 835 O O . ILE A 1 117 ? 4.827 3.615 -9.823 1.00 91.06 117 ILE A O 1
ATOM 839 N N . THR A 1 118 ? 6.004 4.357 -8.063 1.00 84.56 118 THR A N 1
ATOM 840 C CA . THR A 1 118 ? 6.545 5.513 -8.756 1.00 84.56 118 THR A CA 1
ATOM 841 C C . THR A 1 118 ? 7.598 4.970 -9.715 1.00 84.56 118 THR A C 1
ATOM 843 O O . THR A 1 118 ? 8.764 4.823 -9.346 1.00 84.56 118 THR A O 1
ATOM 846 N N . ALA A 1 119 ? 7.192 4.605 -10.939 1.00 66.19 119 ALA A N 1
ATOM 847 C CA . ALA A 1 119 ? 8.134 4.347 -12.022 1.00 66.19 119 ALA A CA 1
ATOM 848 C C . ALA A 1 119 ? 9.105 5.524 -12.012 1.00 66.19 119 ALA A C 1
ATOM 850 O O . ALA A 1 119 ? 8.646 6.668 -11.958 1.00 66.19 119 ALA A O 1
ATOM 851 N N . ALA A 1 120 ? 10.407 5.245 -11.907 1.00 54.56 120 ALA A N 1
ATOM 852 C CA . ALA A 1 120 ? 11.443 6.220 -11.593 1.00 54.56 120 ALA A CA 1
ATOM 853 C C . ALA A 1 120 ? 11.490 7.301 -12.668 1.00 54.56 120 ALA A C 1
ATOM 855 O O . ALA A 1 120 ? 12.304 7.210 -13.573 1.00 54.56 120 ALA A O 1
ATOM 856 N N . LYS A 1 121 ? 10.564 8.266 -12.593 1.00 43.62 121 LYS A N 1
ATOM 857 C CA . LYS A 1 121 ? 10.226 9.223 -13.640 1.00 43.62 121 LYS A CA 1
ATOM 858 C C . LYS A 1 121 ? 10.569 8.635 -14.999 1.00 43.62 121 LYS A C 1
ATOM 860 O O . LYS A 1 121 ? 11.494 9.130 -15.645 1.00 43.62 121 LYS A O 1
ATOM 865 N N . ASP A 1 122 ? 9.921 7.515 -15.335 1.00 41.41 122 ASP A N 1
ATOM 866 C CA . ASP A 1 122 ? 10.269 6.819 -16.558 1.00 41.41 122 ASP A CA 1
ATOM 867 C C . ASP A 1 122 ? 10.209 7.872 -17.652 1.00 41.41 122 ASP A C 1
ATOM 869 O O . ASP A 1 122 ? 9.266 8.674 -17.746 1.00 41.41 122 ASP A O 1
ATOM 873 N N . HIS A 1 123 ? 11.269 7.944 -18.435 1.00 43.88 123 HIS A N 1
ATOM 874 C CA . HIS A 1 123 ? 11.308 8.787 -19.608 1.00 43.88 123 HIS A CA 1
ATOM 875 C C . HIS A 1 123 ? 10.340 8.227 -20.675 1.00 43.88 123 HIS A C 1
ATOM 877 O O . HIS A 1 123 ? 10.595 8.354 -21.864 1.00 43.88 123 HIS A O 1
ATOM 883 N N . ASP A 1 124 ? 9.159 7.734 -20.280 1.00 43.69 124 ASP A N 1
ATOM 884 C CA . ASP A 1 124 ? 7.977 7.377 -21.073 1.00 43.69 124 ASP A CA 1
ATOM 885 C C . ASP A 1 124 ? 7.319 8.601 -21.740 1.00 43.69 124 ASP A C 1
ATOM 887 O O . ASP A 1 124 ? 6.202 8.571 -22.258 1.00 43.69 124 ASP A O 1
ATOM 891 N N . LYS A 1 125 ? 8.071 9.701 -21.847 1.00 48.44 125 LYS A N 1
ATOM 892 C CA . LYS A 1 125 ? 7.981 10.596 -23.001 1.00 48.44 125 LYS A CA 1
ATOM 893 C C . LYS A 1 125 ? 8.710 10.057 -24.233 1.00 48.44 125 LYS A C 1
ATOM 895 O O . LYS A 1 125 ? 8.753 10.762 -25.234 1.00 48.44 125 LYS A O 1
ATOM 900 N N . ASN A 1 126 ? 9.191 8.816 -24.232 1.00 51.66 126 ASN A N 1
ATOM 901 C CA . ASN A 1 126 ? 9.610 8.138 -25.453 1.00 51.66 126 ASN A CA 1
ATOM 902 C C . ASN A 1 126 ? 8.433 7.474 -26.186 1.00 51.66 126 ASN A C 1
ATOM 904 O O . ASN A 1 126 ? 8.607 6.516 -26.932 1.00 51.66 126 ASN A O 1
ATOM 908 N N . ASN A 1 127 ? 7.239 8.067 -26.090 1.00 51.16 127 ASN A N 1
ATOM 909 C CA . ASN A 1 127 ? 6.352 8.127 -27.244 1.00 51.16 127 ASN A CA 1
ATOM 910 C C . ASN A 1 127 ? 7.052 8.976 -28.316 1.00 51.16 127 ASN A C 1
ATOM 912 O O . ASN A 1 127 ? 6.682 10.132 -28.536 1.00 51.16 127 ASN A O 1
ATOM 916 N N . VAL A 1 128 ? 8.083 8.433 -28.973 1.00 54.44 128 VAL A N 1
ATOM 917 C CA . VAL A 1 128 ? 8.551 8.988 -30.242 1.00 54.44 128 VAL A CA 1
ATOM 918 C C . VAL A 1 128 ? 7.386 8.789 -31.203 1.00 54.44 128 VAL A C 1
ATOM 920 O O . VAL A 1 128 ? 7.271 7.770 -31.877 1.00 54.44 128 VAL A O 1
ATOM 923 N N . LYS A 1 129 ? 6.461 9.751 -31.228 1.00 49.72 129 LYS A N 1
ATOM 924 C CA . LYS A 1 129 ? 5.540 9.916 -32.341 1.00 49.72 129 LYS A CA 1
ATOM 925 C C . LYS A 1 129 ? 6.435 10.274 -33.514 1.00 49.72 129 LYS A C 1
ATOM 927 O O . LYS A 1 129 ? 6.775 11.440 -33.699 1.00 49.72 129 LYS A O 1
ATOM 932 N N . ILE A 1 130 ? 6.878 9.260 -34.253 1.00 54.41 130 ILE A N 1
ATOM 933 C CA . ILE A 1 130 ? 7.465 9.452 -35.571 1.00 54.41 130 ILE A CA 1
ATOM 934 C C . ILE A 1 130 ? 6.319 10.002 -36.419 1.00 54.41 130 ILE A C 1
ATOM 936 O O . ILE A 1 130 ? 5.535 9.257 -37.000 1.00 54.41 130 ILE A O 1
ATOM 940 N N . LEU A 1 131 ? 6.160 11.324 -36.406 1.00 48.66 131 LEU A N 1
ATOM 941 C CA . LEU A 1 131 ? 5.385 12.031 -37.406 1.00 48.66 131 LEU A CA 1
ATOM 942 C C . LEU A 1 131 ? 6.197 11.895 -38.689 1.00 48.66 131 LEU A C 1
ATOM 944 O O . LEU A 1 131 ? 7.125 12.660 -38.941 1.00 48.66 131 LEU A O 1
ATOM 948 N N . LEU A 1 132 ? 5.910 10.834 -39.439 1.00 54.62 132 LEU A N 1
ATOM 949 C CA . LEU A 1 132 ? 6.324 10.728 -40.825 1.00 54.62 132 LEU A CA 1
ATOM 950 C C . LEU A 1 132 ? 5.640 11.879 -41.552 1.00 54.62 132 LEU A C 1
ATOM 952 O O . LEU A 1 132 ? 4.441 11.838 -41.812 1.00 54.62 132 LEU A O 1
ATOM 956 N N . ASP A 1 133 ? 6.402 12.937 -41.800 1.00 57.53 133 ASP A N 1
ATOM 957 C CA . ASP A 1 133 ? 5.995 14.004 -42.693 1.00 57.53 133 ASP A CA 1
ATOM 958 C C . ASP A 1 133 ? 5.916 13.409 -44.098 1.00 57.53 133 ASP A C 1
ATOM 960 O O . ASP A 1 133 ? 6.934 13.205 -44.758 1.00 57.53 133 ASP A O 1
ATOM 964 N N . ILE A 1 134 ? 4.708 13.040 -44.515 1.00 58.22 134 ILE A N 1
ATOM 965 C CA . ILE A 1 134 ? 4.446 12.356 -45.785 1.00 58.22 134 ILE A CA 1
ATOM 966 C C . ILE A 1 134 ? 4.943 13.205 -46.967 1.00 58.22 134 ILE A C 1
ATOM 968 O O . ILE A 1 134 ? 5.379 12.652 -47.975 1.00 58.22 134 ILE A O 1
ATOM 972 N N . GLU A 1 135 ? 4.970 14.536 -46.827 1.00 57.78 135 GLU A N 1
ATOM 973 C CA . GLU A 1 135 ? 5.463 15.449 -47.864 1.00 57.78 135 GLU A CA 1
ATOM 974 C C . GLU A 1 135 ? 7.000 15.440 -47.981 1.00 57.78 135 GLU A C 1
ATOM 976 O O . GLU A 1 135 ? 7.555 15.764 -49.031 1.00 57.78 135 GLU A O 1
ATOM 981 N N . ASN A 1 136 ? 7.710 15.023 -46.928 1.00 56.81 136 ASN A N 1
ATOM 982 C CA . ASN A 1 136 ? 9.177 15.022 -46.881 1.00 56.81 136 ASN A CA 1
ATOM 983 C C . ASN A 1 136 ? 9.804 13.630 -46.717 1.00 56.81 136 ASN A C 1
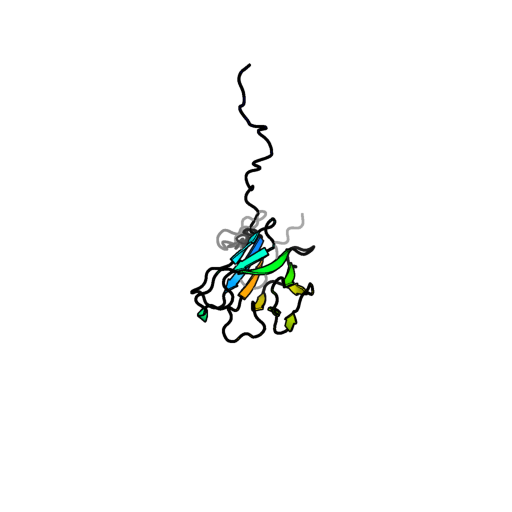ATOM 985 O O . ASN A 1 136 ? 11.021 13.480 -46.864 1.00 56.81 136 ASN A O 1
ATOM 989 N N . ALA A 1 137 ? 9.000 12.595 -46.470 1.00 60.91 137 ALA A N 1
ATOM 990 C CA . ALA A 1 137 ? 9.440 11.211 -46.416 1.00 60.91 137 ALA A CA 1
ATOM 991 C C . ALA A 1 137 ? 9.847 10.752 -47.823 1.00 60.91 137 ALA A C 1
ATOM 993 O O . ALA A 1 137 ? 9.021 10.370 -48.651 1.00 60.91 137 ALA A O 1
ATOM 994 N N . LYS A 1 138 ? 11.151 10.803 -48.098 1.00 60.00 138 LYS A N 1
ATOM 995 C CA . LYS A 1 138 ? 11.758 10.320 -49.340 1.00 60.00 138 LYS A CA 1
ATOM 996 C C . LYS A 1 138 ? 12.529 9.042 -49.068 1.00 60.00 138 LYS A C 1
ATOM 998 O O . LYS A 1 138 ? 13.226 8.930 -48.060 1.00 60.00 138 LYS A O 1
ATOM 1003 N N . CYS A 1 139 ? 12.457 8.083 -49.985 1.00 60.81 139 CYS A N 1
ATOM 1004 C CA . CYS A 1 139 ? 13.407 6.975 -49.963 1.00 60.81 139 CYS A CA 1
ATOM 1005 C C . CYS A 1 139 ? 14.826 7.535 -50.184 1.00 60.81 139 CYS A C 1
ATOM 1007 O O . CYS A 1 139 ? 15.053 8.240 -51.167 1.00 60.81 139 CYS A O 1
ATOM 1009 N N . SER A 1 140 ? 15.788 7.222 -49.309 1.00 58.25 140 SER A N 1
ATOM 1010 C CA . SER A 1 140 ? 17.184 7.695 -49.419 1.00 58.25 140 SER A CA 1
ATOM 1011 C C . SER A 1 140 ? 17.922 7.160 -50.652 1.00 58.25 140 SER A C 1
ATOM 1013 O O . SER A 1 140 ? 18.993 7.655 -50.991 1.00 58.25 140 SER A O 1
ATOM 1015 N N . ILE A 1 141 ? 17.334 6.173 -51.331 1.00 61.31 141 ILE A N 1
ATOM 1016 C CA . ILE A 1 141 ? 17.838 5.572 -52.567 1.00 61.31 141 ILE A CA 1
ATOM 1017 C C . ILE A 1 141 ? 17.242 6.278 -53.799 1.00 61.31 141 ILE A C 1
ATOM 1019 O O . ILE A 1 141 ? 17.945 6.486 -54.783 1.00 61.31 141 ILE A O 1
ATOM 1023 N N . CYS A 1 142 ? 15.960 6.669 -53.756 1.00 63.62 142 CYS A N 1
ATOM 1024 C CA . CYS A 1 142 ? 15.212 7.124 -54.941 1.00 63.62 142 CYS A CA 1
ATOM 1025 C C . CYS A 1 142 ? 14.844 8.617 -54.927 1.00 63.62 142 CYS A C 1
ATOM 1027 O O . CYS A 1 142 ? 14.403 9.135 -55.946 1.00 63.62 142 CYS A O 1
ATOM 1029 N N . LEU A 1 143 ? 14.946 9.291 -53.776 1.00 61.91 143 LEU A N 1
ATOM 1030 C CA . LEU A 1 143 ? 14.556 10.691 -53.537 1.00 61.91 143 LEU A CA 1
ATOM 1031 C C . LEU A 1 143 ? 13.101 11.076 -53.909 1.00 61.91 143 LEU A C 1
ATOM 1033 O O . LEU A 1 143 ? 12.755 12.257 -53.851 1.00 61.91 143 LEU A O 1
ATOM 1037 N N . ASN A 1 144 ? 12.233 10.111 -54.230 1.00 55.44 144 ASN A N 1
ATOM 1038 C CA . ASN A 1 144 ? 10.813 10.335 -54.524 1.00 55.44 144 ASN A CA 1
ATOM 1039 C C . ASN A 1 144 ? 9.962 10.340 -53.245 1.00 55.44 144 ASN A C 1
ATOM 1041 O O . ASN A 1 144 ? 10.232 9.564 -52.323 1.00 55.44 144 ASN A O 1
ATOM 1045 N N . LEU A 1 145 ? 8.940 11.209 -53.212 1.00 56.28 145 LEU A N 1
ATOM 1046 C CA . LEU A 1 145 ? 7.886 11.190 -52.194 1.00 56.28 145 LEU A CA 1
ATOM 1047 C C . LEU A 1 145 ? 7.064 9.901 -52.319 1.00 56.28 145 LEU A C 1
ATOM 1049 O O . LEU A 1 145 ? 6.725 9.481 -53.428 1.00 56.28 145 LEU A O 1
ATOM 1053 N N . TRP A 1 146 ? 6.679 9.320 -51.185 1.00 59.62 146 TRP A N 1
ATOM 1054 C CA . TRP A 1 146 ? 5.664 8.270 -51.135 1.00 59.62 146 TRP A CA 1
ATOM 1055 C C . TRP A 1 146 ? 4.289 8.873 -51.454 1.00 59.62 146 TRP A C 1
ATOM 1057 O O . TRP A 1 146 ? 3.604 9.377 -50.570 1.00 59.62 146 TRP A O 1
ATOM 1067 N N . HIS A 1 147 ? 3.882 8.851 -52.723 1.00 48.69 147 HIS A N 1
ATOM 1068 C CA . HIS A 1 147 ? 2.504 9.173 -53.094 1.00 48.69 147 HIS A CA 1
ATOM 1069 C C . HIS A 1 147 ? 1.608 7.983 -52.727 1.00 48.69 147 HIS A C 1
ATOM 1071 O O . HIS A 1 147 ? 1.543 6.989 -53.446 1.00 48.69 147 HIS A O 1
ATOM 1077 N N . ASP A 1 148 ? 0.970 8.070 -51.564 1.00 44.94 148 ASP A N 1
ATOM 1078 C CA . ASP A 1 148 ? -0.007 7.105 -51.065 1.00 44.94 148 ASP A CA 1
ATOM 1079 C C . ASP A 1 148 ? -1.215 6.996 -52.015 1.00 44.94 148 ASP A C 1
ATOM 1081 O O . ASP A 1 148 ? -1.819 8.016 -52.342 1.00 44.94 148 ASP A O 1
ATOM 1085 N N . VAL A 1 149 ? -1.563 5.781 -52.465 1.00 49.78 149 VAL A N 1
ATOM 1086 C CA . VAL A 1 149 ? -2.864 5.168 -52.137 1.00 49.78 149 VAL A CA 1
ATOM 1087 C C . VAL A 1 149 ? -2.872 3.676 -52.525 1.00 49.78 149 VAL A C 1
ATOM 1089 O O . VAL A 1 149 ? -2.807 3.307 -53.695 1.00 49.78 149 VAL A O 1
ATOM 1092 N N . VAL A 1 150 ? -3.006 2.824 -51.503 1.00 50.38 150 VAL A N 1
ATOM 1093 C CA . VAL A 1 150 ? -3.253 1.363 -51.538 1.00 50.38 150 VAL A CA 1
ATOM 1094 C C . VAL A 1 150 ? -2.011 0.484 -51.798 1.00 50.38 150 VAL A C 1
ATOM 1096 O O . VAL A 1 150 ? -1.625 0.200 -52.926 1.00 50.38 150 VAL A O 1
ATOM 1099 N N . THR A 1 151 ? -1.480 -0.062 -50.696 1.00 47.91 151 THR A N 1
ATOM 1100 C CA . THR A 1 151 ? -0.315 -0.961 -50.508 1.00 47.91 151 THR A CA 1
ATOM 1101 C C . THR A 1 151 ? 1.016 -0.258 -50.221 1.00 47.91 151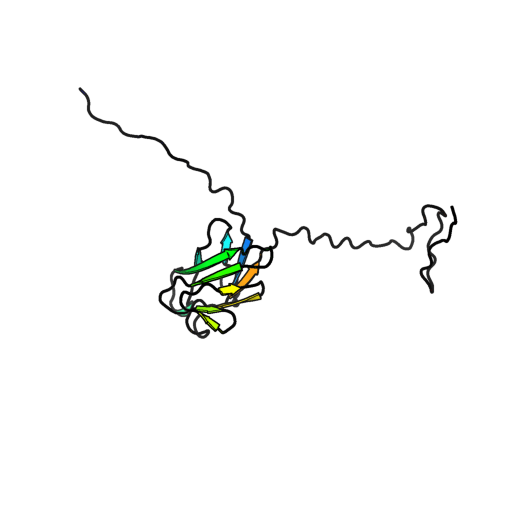 THR A C 1
ATOM 1103 O O . THR A 1 151 ? 1.704 0.251 -51.097 1.00 47.91 151 THR A O 1
ATOM 1106 N N . VAL A 1 152 ? 1.406 -0.275 -48.941 1.00 50.84 152 VAL A N 1
ATOM 1107 C CA . VAL A 1 152 ? 2.752 0.090 -48.481 1.00 50.84 152 VAL A CA 1
ATOM 1108 C C . VAL A 1 152 ? 3.719 -1.000 -48.955 1.00 50.84 152 VAL A C 1
ATOM 1110 O O . VAL A 1 152 ? 3.981 -1.963 -48.237 1.00 50.84 152 VAL A O 1
ATOM 1113 N N . ALA A 1 153 ? 4.199 -0.901 -50.193 1.00 50.72 153 ALA A N 1
ATOM 1114 C CA . ALA A 1 153 ? 5.244 -1.771 -50.723 1.00 50.72 153 ALA A CA 1
ATOM 1115 C C . ALA A 1 153 ? 6.583 -1.010 -50.746 1.00 50.72 153 ALA A C 1
ATOM 1117 O O . ALA A 1 153 ? 6.652 0.042 -51.380 1.00 50.72 153 ALA A O 1
ATOM 1118 N N . PRO A 1 154 ? 7.651 -1.508 -50.089 1.00 54.91 154 PRO A N 1
ATOM 1119 C CA . PRO A 1 154 ? 8.992 -0.931 -50.174 1.00 54.91 154 PRO A CA 1
ATOM 1120 C C . PRO A 1 154 ? 9.425 -0.741 -51.632 1.00 54.91 154 PRO A C 1
ATOM 1122 O O . PRO A 1 154 ? 9.133 -1.591 -52.475 1.00 54.91 154 PRO A O 1
ATOM 1125 N N . CYS A 1 155 ? 10.162 0.329 -51.941 1.00 56.88 155 CYS A N 1
ATOM 1126 C CA . CYS A 1 155 ? 10.837 0.449 -53.230 1.00 56.88 155 CYS A CA 1
ATOM 1127 C C . CYS A 1 155 ? 11.793 -0.752 -53.367 1.00 56.88 155 CYS A C 1
ATOM 1129 O O . CYS A 1 155 ? 12.813 -0.807 -52.679 1.00 56.88 155 CYS A O 1
ATOM 1131 N N . PHE A 1 156 ? 11.463 -1.741 -54.203 1.00 54.84 156 PHE A N 1
ATOM 1132 C CA . PHE A 1 156 ? 12.301 -2.925 -54.408 1.00 54.84 156 PHE A CA 1
ATOM 1133 C C . PHE A 1 156 ? 13.495 -2.573 -55.295 1.00 54.84 156 PHE A C 1
ATOM 1135 O O . PHE A 1 156 ? 13.458 -2.724 -56.514 1.00 54.84 156 PHE A O 1
ATOM 1142 N N . HIS A 1 157 ? 14.569 -2.105 -54.669 1.00 57.22 157 HIS A N 1
ATOM 1143 C CA . HIS A 1 157 ? 15.875 -2.012 -55.303 1.00 57.22 157 HIS A CA 1
ATOM 1144 C C . HIS A 1 157 ? 16.645 -3.279 -54.922 1.00 57.22 157 HIS A C 1
ATOM 1146 O O . HIS A 1 157 ? 17.028 -3.450 -53.766 1.00 57.22 157 HIS A O 1
ATOM 1152 N N . ASN A 1 158 ? 16.818 -4.195 -55.878 1.00 44.84 158 ASN A N 1
ATOM 1153 C CA . ASN A 1 158 ? 17.842 -5.230 -55.752 1.00 44.84 158 ASN A CA 1
ATOM 1154 C C . ASN A 1 158 ? 19.201 -4.523 -55.804 1.00 44.84 158 ASN A C 1
ATOM 1156 O O . ASN A 1 158 ? 19.449 -3.774 -56.751 1.00 44.84 158 ASN A O 1
ATOM 1160 N N . PHE A 1 159 ? 20.011 -4.714 -54.761 1.00 51.03 159 PHE A N 1
ATOM 1161 C CA . PHE A 1 159 ? 21.412 -4.291 -54.731 1.00 51.03 159 PHE A CA 1
ATOM 1162 C C . PHE A 1 159 ? 22.221 -4.973 -55.836 1.00 51.03 159 PHE A C 1
ATOM 1164 O O . PHE A 1 159 ? 21.948 -6.166 -56.111 1.00 51.03 159 PHE A O 1
#

Foldseek 3Di:
DDDDDDDDDDDDPPPPPQQDQFKWWAWPDPVADIWTDGQPHQFTWAFWFVVVVDGTDRFKGKHDDPDSFKIKIATPDCAWKDWQNDTHDGDIDIDGQQIWIHSHRDPPRTIIIGMHTPPSVPVVCPPPPPPPPQVCDADPVGRDRPPDDDDPDPPDDDD

pLDDT: mean 75.46, std 20.17, range [40.41, 97.81]

Secondary structure (DSSP, 8-state):
----------S---------EEEEEEESSTTSPPEEEETTB-EEEE-S-GGGTPPPEEEEEEEE-SSTT-EEEEE-SSS-EEETTEEESS-EEEE-TT-EEESSSSSTTS--EEEEE--SS--TT--------TTT-B-TTT--B---SS---------

InterPro domains:
  IPR052256 E3 ubiquitin-protein ligase CHFR [PTHR16079] (1-159)

Radius of gyration: 27.46 Å; chains: 1; bounding box: 61×33×94 Å

Sequence (159 aa):
MDSGECSNSNPSASSPGAAGVWAKLVPADSAYPEVAVAEGDAVVCSLVAPAAGGEELAWCEIRRGGDASSATIRNLSSDAIIVDGRVIQQELVDIKPGSKIVPGPQEEGHLVYTFDITAAKDHDKNNVKILLDIENAKCSICLNLWHDVVTVAPCFHNF

Organism: Triticum turgidum subsp. durum (NCBI:txid4567)